Protein AF-A0A2V9R5N3-F1 (afdb_monomer_lite)

Radius of gyration: 13.92 Å; chains: 1; bounding box: 32×41×29 Å

Secondary structure (DSSP, 8-state):
---BTTB----EE-HHHHHHHHHHT--HHHHHHHHHHHHTT--SEE-STTEEEEEEPPTT--GGG-EEEEEEEETTTEEEEEEEEETTTTS---GGGS-----

Structure (mmCIF, N/CA/C/O backbone):
data_AF-A0A2V9R5N3-F1
#
_entry.id   AF-A0A2V9R5N3-F1
#
loop_
_atom_site.group_PDB
_atom_site.id
_atom_site.type_symbol
_atom_site.label_atom_id
_atom_site.label_alt_id
_atom_site.label_comp_id
_atom_site.label_asym_id
_atom_site.label_entity_id
_atom_site.label_seq_id
_atom_site.pdbx_PDB_ins_code
_atom_site.Cartn_x
_atom_site.Cartn_y
_atom_site.Cartn_z
_atom_site.occupancy
_atom_site.B_iso_or_equiv
_atom_site.auth_seq_id
_atom_site.auth_comp_id
_atom_site.auth_asym_id
_atom_site.auth_atom_id
_atom_site.pdbx_PDB_model_num
ATOM 1 N N . MET A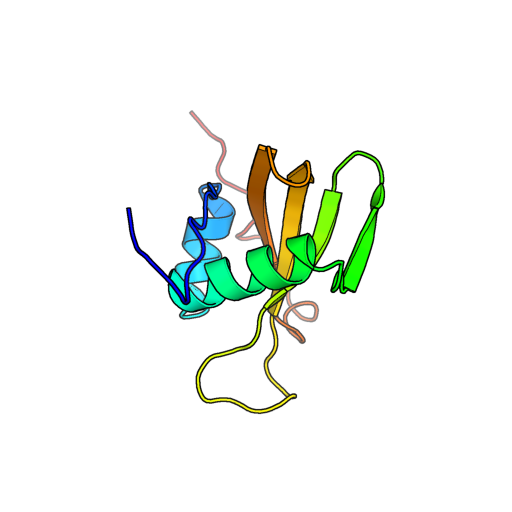 1 1 ? -10.547 1.628 -15.228 1.00 38.41 1 MET A N 1
ATOM 2 C CA . MET A 1 1 ? -10.345 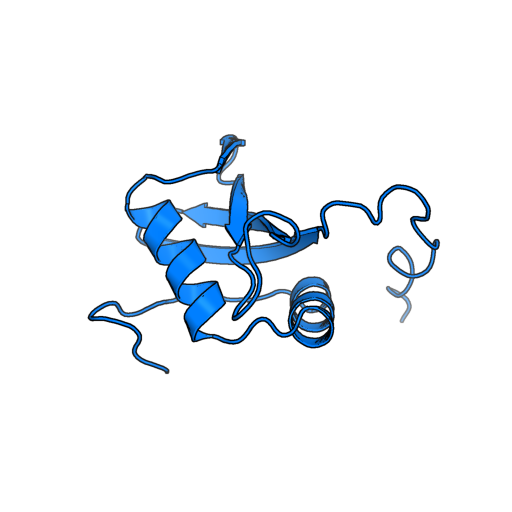0.210 -14.845 1.00 38.41 1 MET A CA 1
ATOM 3 C C . MET A 1 1 ? -9.145 -0.331 -15.612 1.00 38.41 1 MET A C 1
ATOM 5 O O . MET A 1 1 ? -9.117 -0.153 -16.821 1.00 38.41 1 MET A O 1
ATOM 9 N N . ARG A 1 2 ? -8.137 -0.922 -14.955 1.00 41.03 2 ARG A N 1
ATOM 10 C CA . ARG A 1 2 ? -6.949 -1.489 -15.629 1.00 41.03 2 ARG A CA 1
ATOM 11 C C . ARG A 1 2 ? -6.706 -2.916 -15.135 1.00 41.03 2 ARG A C 1
ATOM 13 O O . ARG A 1 2 ? -6.799 -3.178 -13.940 1.00 41.03 2 ARG A O 1
ATOM 20 N N . ARG A 1 3 ? -6.491 -3.837 -16.078 1.00 39.81 3 ARG A N 1
ATOM 21 C CA . ARG A 1 3 ? -6.360 -5.286 -15.866 1.00 39.81 3 ARG A CA 1
ATOM 22 C C . ARG A 1 3 ? -4.872 -5.611 -15.689 1.00 39.81 3 ARG A C 1
ATOM 24 O O . ARG A 1 3 ? -4.078 -5.250 -16.549 1.00 39.81 3 ARG A O 1
ATOM 31 N N . VAL A 1 4 ? -4.499 -6.276 -14.598 1.00 52.00 4 VAL A N 1
ATOM 32 C CA . VAL A 1 4 ? -3.144 -6.810 -14.369 1.00 52.00 4 VAL A CA 1
ATOM 33 C C . VAL A 1 4 ? -3.319 -8.293 -14.065 1.00 52.00 4 VAL A C 1
ATOM 35 O O . VAL A 1 4 ? -4.097 -8.627 -13.176 1.00 52.00 4 VAL A O 1
ATOM 38 N N . ALA A 1 5 ? -2.674 -9.161 -14.854 1.00 49.78 5 ALA A N 1
ATOM 39 C CA . ALA A 1 5 ? -2.574 -10.612 -14.637 1.00 49.78 5 ALA A CA 1
ATOM 40 C C . ALA A 1 5 ? -3.840 -11.278 -14.041 1.00 49.78 5 ALA A C 1
ATOM 42 O O . ALA A 1 5 ? -3.826 -11.780 -12.923 1.00 49.78 5 ALA A O 1
ATOM 43 N N . GLY A 1 6 ? -4.963 -11.238 -14.768 1.00 50.78 6 GLY A N 1
ATOM 44 C CA . GLY A 1 6 ? -6.166 -12.014 -14.423 1.00 50.78 6 GLY A CA 1
ATOM 45 C C . GLY A 1 6 ? -6.991 -11.534 -13.219 1.00 50.78 6 GLY A C 1
ATOM 46 O O . GLY A 1 6 ? -8.090 -12.044 -13.021 1.00 50.78 6 GLY A O 1
ATOM 47 N N . HIS A 1 7 ? -6.552 -10.523 -12.461 1.00 53.72 7 HIS A N 1
ATOM 48 C CA . HIS A 1 7 ? -7.288 -10.024 -11.296 1.00 53.72 7 HIS A CA 1
ATOM 49 C C . HIS A 1 7 ? -7.837 -8.607 -11.505 1.00 53.72 7 HIS A C 1
ATOM 51 O O . HIS A 1 7 ? -7.146 -7.689 -11.958 1.00 53.72 7 HIS A O 1
ATOM 57 N N . ARG A 1 8 ? -9.114 -8.406 -11.139 1.00 62.22 8 ARG A N 1
ATOM 58 C CA . ARG A 1 8 ? -9.675 -7.065 -10.936 1.00 62.22 8 ARG A CA 1
ATOM 59 C C . ARG A 1 8 ? -9.049 -6.492 -9.676 1.00 62.22 8 ARG A C 1
ATOM 61 O O . ARG A 1 8 ? -9.463 -6.791 -8.564 1.00 62.22 8 ARG A O 1
ATOM 68 N N . CYS A 1 9 ? -8.034 -5.676 -9.870 1.00 71.62 9 CYS A N 1
ATOM 69 C CA . CYS A 1 9 ? -7.365 -4.985 -8.793 1.00 71.62 9 CYS A CA 1
ATOM 70 C C . CYS A 1 9 ? -8.167 -3.726 -8.418 1.00 71.62 9 CYS A C 1
ATOM 72 O O . CYS A 1 9 ? -8.065 -2.684 -9.066 1.00 71.62 9 CYS A O 1
ATOM 74 N N . GLY A 1 10 ? -9.034 -3.854 -7.413 1.00 84.12 10 GLY A N 1
ATOM 75 C CA . GLY A 1 10 ? -9.776 -2.737 -6.836 1.00 84.12 10 GLY A CA 1
ATOM 76 C C . GLY A 1 10 ? -9.002 -2.121 -5.675 1.00 84.12 10 GLY A C 1
ATOM 77 O O . GLY A 1 10 ? -8.860 -2.750 -4.632 1.00 84.12 10 GLY A O 1
ATOM 78 N N . TYR A 1 11 ? -8.520 -0.889 -5.835 1.00 92.62 11 TYR A N 1
ATOM 79 C CA . TYR A 1 11 ? -7.971 -0.104 -4.730 1.00 92.62 11 TYR A CA 1
ATOM 80 C C . TYR A 1 11 ? -8.296 1.378 -4.890 1.00 92.62 11 TYR A C 1
ATOM 82 O O . TYR A 1 11 ? -8.527 1.871 -5.995 1.00 92.62 11 TYR A O 1
ATOM 90 N N . SER A 1 12 ? -8.250 2.102 -3.778 1.00 94.50 12 SER A N 1
ATOM 91 C CA . SER A 1 12 ? -8.206 3.562 -3.769 1.00 94.50 12 SER A CA 1
ATOM 92 C C . SER A 1 12 ? -6.909 4.057 -3.129 1.00 94.50 12 SER A C 1
ATOM 94 O O . SER A 1 12 ? -6.164 3.303 -2.500 1.00 94.50 12 SER A O 1
ATOM 96 N N . ARG A 1 13 ? -6.602 5.338 -3.321 1.00 94.81 13 ARG A N 1
ATOM 97 C CA . ARG A 1 13 ? -5.407 5.994 -2.779 1.00 94.81 13 ARG A CA 1
ATOM 98 C C . ARG A 1 13 ? -5.825 7.306 -2.140 1.00 94.81 13 ARG A C 1
ATOM 100 O O . ARG A 1 13 ? -6.653 8.011 -2.711 1.00 94.81 13 ARG A O 1
ATOM 107 N N . THR A 1 14 ? -5.251 7.634 -0.993 1.00 95.75 14 THR A N 1
ATOM 108 C CA . THR A 1 14 ? -5.389 8.969 -0.402 1.00 95.75 14 THR A CA 1
ATOM 109 C C . THR A 1 14 ? -4.508 9.977 -1.149 1.00 95.75 14 THR A C 1
ATOM 111 O O . THR A 1 14 ? -3.561 9.598 -1.844 1.00 95.75 14 THR A O 1
ATOM 114 N N . SER A 1 15 ? -4.789 11.275 -1.003 1.00 92.81 15 SER A N 1
ATOM 115 C CA . SER A 1 15 ? -3.962 12.338 -1.600 1.00 92.81 15 SER A CA 1
ATOM 116 C C . SER A 1 15 ? -2.475 12.258 -1.185 1.00 92.81 15 SER A C 1
ATOM 118 O O . SER A 1 15 ? -1.619 12.280 -2.077 1.00 92.81 15 SER A O 1
ATOM 120 N N . PRO A 1 16 ? -2.126 12.040 0.106 1.00 90.56 16 PRO A N 1
ATOM 121 C CA . PRO A 1 16 ? -0.736 11.817 0.513 1.00 90.56 16 PRO A CA 1
ATOM 122 C C . PRO A 1 16 ? -0.077 10.653 -0.234 1.00 90.56 16 PRO A C 1
ATOM 124 O O . PRO A 1 16 ? 1.015 10.800 -0.785 1.00 90.56 16 PRO A O 1
ATOM 127 N N . PHE A 1 17 ? -0.772 9.519 -0.355 1.00 93.69 17 PHE A N 1
ATOM 128 C CA . PHE A 1 17 ? -0.229 8.373 -1.073 1.00 93.69 17 PHE A CA 1
ATOM 129 C C . PHE A 1 17 ? -0.067 8.629 -2.575 1.00 93.69 17 PHE A C 1
ATOM 131 O O . PHE A 1 17 ? 0.890 8.145 -3.173 1.00 93.69 17 PHE A O 1
ATOM 138 N N . ILE A 1 18 ? -0.966 9.392 -3.206 1.00 94.31 18 ILE A N 1
ATOM 139 C CA . ILE A 1 18 ? -0.836 9.761 -4.625 1.00 94.31 18 ILE A CA 1
ATOM 140 C C . ILE A 1 18 ? 0.454 10.557 -4.853 1.00 94.31 18 ILE A C 1
ATOM 142 O O . ILE A 1 18 ? 1.186 10.266 -5.801 1.00 94.31 18 ILE A O 1
ATOM 146 N N . ARG A 1 19 ? 0.767 11.524 -3.979 1.00 90.25 19 ARG A N 1
ATOM 147 C CA . ARG A 1 19 ? 2.015 12.302 -4.063 1.00 90.25 19 ARG A CA 1
ATOM 148 C C . ARG A 1 19 ? 3.241 11.407 -3.920 1.00 90.25 19 ARG A C 1
ATOM 150 O O . ARG A 1 19 ? 4.142 11.471 -4.758 1.00 90.25 19 ARG A O 1
ATOM 157 N N . PHE A 1 20 ? 3.232 10.527 -2.922 1.00 90.19 20 PHE A N 1
ATOM 158 C CA . PHE A 1 20 ? 4.283 9.532 -2.730 1.00 90.19 20 PHE A CA 1
ATOM 159 C C . PHE A 1 20 ? 4.454 8.633 -3.962 1.00 90.19 20 PHE A C 1
ATOM 161 O O . PHE A 1 20 ? 5.556 8.513 -4.489 1.00 90.19 20 PHE A O 1
ATOM 168 N N . ALA A 1 21 ? 3.369 8.042 -4.468 1.00 90.81 21 ALA A N 1
ATOM 169 C CA . ALA A 1 21 ? 3.402 7.122 -5.601 1.00 90.81 21 ALA A CA 1
ATOM 170 C C . ALA A 1 21 ? 3.971 7.786 -6.862 1.00 90.81 21 ALA A C 1
ATOM 172 O O . ALA A 1 21 ? 4.751 7.159 -7.578 1.00 90.81 21 ALA A O 1
ATOM 173 N N . ARG A 1 22 ? 3.649 9.066 -7.101 1.00 89.50 22 ARG A N 1
ATOM 174 C CA . ARG A 1 22 ? 4.231 9.849 -8.202 1.00 89.50 22 ARG A CA 1
ATOM 175 C C . ARG A 1 22 ? 5.741 10.025 -8.036 1.00 89.50 22 ARG A C 1
ATOM 177 O O . ARG A 1 22 ? 6.471 9.711 -8.970 1.00 89.50 22 ARG A O 1
ATOM 184 N N . LYS A 1 23 ? 6.214 10.459 -6.860 1.00 86.06 23 LYS A N 1
ATOM 185 C CA . LYS A 1 23 ? 7.656 10.619 -6.572 1.00 86.06 23 LYS A CA 1
ATOM 186 C C . LYS A 1 23 ? 8.415 9.288 -6.658 1.00 86.06 23 LYS A C 1
ATOM 188 O O . LYS A 1 23 ? 9.532 9.230 -7.159 1.00 86.06 23 LYS A O 1
ATOM 193 N N . ALA A 1 24 ? 7.786 8.210 -6.199 1.00 85.62 24 ALA A N 1
ATOM 194 C CA . ALA A 1 24 ? 8.356 6.869 -6.163 1.00 85.62 24 ALA A CA 1
ATOM 195 C C . ALA A 1 24 ? 8.292 6.123 -7.513 1.00 85.62 24 ALA A C 1
ATOM 197 O O . ALA A 1 24 ? 8.859 5.033 -7.627 1.00 85.62 24 ALA A O 1
ATOM 198 N N . GLY A 1 25 ? 7.615 6.678 -8.528 1.00 87.94 25 GLY A N 1
ATOM 199 C CA . GLY A 1 25 ? 7.418 6.026 -9.826 1.00 87.94 25 GLY A CA 1
ATOM 200 C C . GLY A 1 25 ? 6.548 4.765 -9.748 1.00 87.94 25 GLY A C 1
ATOM 201 O O . GLY A 1 25 ? 6.763 3.815 -10.499 1.00 87.94 25 GLY A O 1
ATOM 202 N N . LEU A 1 26 ? 5.595 4.720 -8.812 1.00 88.88 26 LEU A N 1
ATOM 203 C CA . LEU A 1 26 ? 4.715 3.572 -8.594 1.00 88.88 26 LEU A CA 1
ATOM 204 C C . LEU A 1 26 ? 3.473 3.670 -9.481 1.00 88.88 26 LEU A C 1
ATOM 206 O O . LEU A 1 26 ? 2.535 4.416 -9.194 1.00 88.88 26 LEU A O 1
ATOM 210 N N . GLY A 1 27 ? 3.476 2.889 -10.559 1.00 89.56 27 GLY A N 1
ATOM 211 C CA . GLY A 1 27 ? 2.334 2.741 -11.453 1.00 89.56 27 GLY A CA 1
ATOM 212 C C . GLY A 1 27 ? 1.298 1.739 -10.943 1.00 89.56 27 GLY A C 1
ATOM 213 O O . GLY A 1 27 ? 1.559 0.932 -10.048 1.00 89.56 27 GLY A O 1
ATOM 214 N N . ASP A 1 28 ? 0.122 1.754 -11.571 1.00 89.94 28 ASP A N 1
ATOM 215 C CA . ASP A 1 28 ? -0.976 0.848 -11.222 1.00 89.94 28 ASP A CA 1
ATOM 216 C C . ASP A 1 28 ? -0.583 -0.647 -11.251 1.00 89.94 28 ASP A C 1
ATOM 218 O O . ASP A 1 28 ? -0.976 -1.348 -10.321 1.00 89.94 28 ASP A O 1
ATOM 222 N N . PRO A 1 29 ? 0.234 -1.163 -12.203 1.00 88.62 29 PRO A N 1
ATOM 223 C CA . PRO A 1 29 ? 0.663 -2.567 -12.179 1.00 88.62 29 PRO A CA 1
ATOM 224 C C . PRO A 1 29 ? 1.361 -2.969 -10.879 1.00 88.62 29 PRO A C 1
ATOM 226 O O . PRO A 1 29 ? 1.049 -4.001 -10.291 1.00 88.62 29 PRO A O 1
ATOM 229 N N . THR A 1 30 ? 2.247 -2.107 -10.389 1.00 89.94 30 THR A N 1
ATOM 230 C CA . THR A 1 30 ? 3.021 -2.325 -9.167 1.00 89.94 30 THR A CA 1
ATOM 231 C C . THR A 1 30 ? 2.149 -2.254 -7.915 1.00 89.94 30 THR A C 1
ATOM 233 O O . THR A 1 30 ? 2.303 -3.059 -6.997 1.00 89.94 30 THR A O 1
ATOM 236 N N . LEU A 1 31 ? 1.208 -1.308 -7.869 1.00 91.88 31 LEU A N 1
ATOM 237 C CA . LEU A 1 31 ? 0.253 -1.210 -6.763 1.00 91.88 31 LEU A CA 1
ATOM 238 C C . LEU A 1 31 ? -0.688 -2.417 -6.741 1.00 91.88 31 LEU A C 1
ATOM 240 O O . LEU A 1 31 ? -0.977 -2.958 -5.677 1.00 91.88 31 LEU A O 1
ATOM 244 N N . CYS A 1 32 ? -1.106 -2.887 -7.912 1.00 91.19 32 CYS A N 1
ATOM 245 C CA . CYS A 1 32 ? -1.933 -4.074 -8.025 1.00 91.19 32 CYS A CA 1
ATOM 246 C C . CYS A 1 32 ? -1.237 -5.346 -7.592 1.00 91.19 32 CYS A C 1
ATOM 248 O O . CYS A 1 32 ? -1.844 -6.159 -6.902 1.00 91.19 32 CYS A O 1
ATOM 250 N N . GLU A 1 33 ? 0.033 -5.503 -7.942 1.00 90.25 33 GLU A N 1
ATOM 251 C CA . GLU A 1 33 ? 0.833 -6.620 -7.460 1.00 90.25 33 GLU A CA 1
ATOM 252 C C . GLU A 1 33 ? 0.958 -6.602 -5.930 1.00 90.25 33 GLU A C 1
ATOM 254 O O . GLU A 1 33 ? 0.832 -7.643 -5.287 1.00 90.25 33 GLU A O 1
ATOM 259 N N . ALA A 1 34 ? 1.111 -5.421 -5.320 1.00 91.75 34 ALA A N 1
ATOM 260 C CA . ALA A 1 34 ? 1.133 -5.294 -3.864 1.00 91.75 34 ALA A CA 1
ATOM 261 C C . ALA A 1 34 ? -0.187 -5.750 -3.212 1.00 91.75 34 ALA A C 1
ATOM 263 O O . ALA A 1 34 ? -0.148 -6.452 -2.202 1.00 91.75 34 ALA A O 1
ATOM 264 N N . ILE A 1 35 ? -1.342 -5.418 -3.803 1.00 92.06 35 ILE A N 1
ATOM 265 C CA . ILE A 1 35 ? -2.645 -5.911 -3.327 1.00 92.06 35 ILE A CA 1
ATOM 266 C C . ILE A 1 35 ? -2.798 -7.413 -3.575 1.00 92.06 35 ILE A C 1
ATOM 268 O O . ILE A 1 35 ? -3.213 -8.137 -2.678 1.00 92.06 35 ILE A O 1
ATOM 272 N N . ALA A 1 36 ? -2.408 -7.912 -4.749 1.00 90.19 36 ALA A N 1
ATOM 273 C CA . ALA A 1 36 ? -2.459 -9.340 -5.059 1.00 90.19 36 ALA A CA 1
ATOM 274 C C . ALA A 1 36 ? -1.574 -10.172 -4.114 1.00 90.19 36 ALA A C 1
ATOM 276 O O . ALA A 1 36 ? -1.903 -11.310 -3.786 1.00 90.19 36 ALA A O 1
ATOM 277 N N . ASN A 1 37 ? -0.454 -9.616 -3.649 1.00 90.31 37 ASN A N 1
ATOM 278 C CA . ASN A 1 37 ? 0.360 -10.226 -2.602 1.00 90.31 37 ASN A CA 1
ATOM 279 C C . ASN A 1 37 ? -0.413 -10.314 -1.283 1.00 90.31 37 ASN A C 1
ATOM 281 O O . ASN A 1 37 ? -0.516 -11.406 -0.727 1.00 90.31 37 ASN A O 1
ATOM 285 N N . ALA A 1 38 ? -1.027 -9.219 -0.831 1.00 90.62 38 ALA A N 1
ATOM 286 C CA . ALA A 1 38 ? -1.845 -9.219 0.383 1.00 90.62 38 ALA A CA 1
ATOM 287 C C . ALA A 1 38 ? -3.032 -10.206 0.305 1.00 90.62 38 ALA A C 1
ATOM 289 O O . ALA A 1 38 ? -3.293 -10.936 1.260 1.00 90.62 38 ALA A O 1
ATOM 290 N N . GLU A 1 39 ? -3.707 -10.303 -0.844 1.00 89.50 39 GLU A N 1
ATOM 291 C CA . GLU A 1 39 ? -4.828 -11.238 -1.076 1.00 89.50 39 GLU A CA 1
ATOM 292 C C . GLU A 1 39 ? -4.403 -12.715 -1.030 1.00 89.50 39 GLU A C 1
ATOM 294 O O . GLU A 1 39 ? -5.170 -13.581 -0.589 1.00 89.50 39 GLU A O 1
ATOM 299 N N . ARG A 1 40 ? -3.149 -12.994 -1.407 1.00 89.44 40 ARG A N 1
ATOM 300 C CA . ARG A 1 40 ? -2.499 -14.308 -1.274 1.00 89.44 40 ARG A CA 1
ATOM 301 C C . ARG A 1 40 ? -1.926 -14.572 0.124 1.00 89.44 40 ARG A C 1
ATOM 303 O O . ARG A 1 40 ? -1.321 -15.616 0.332 1.00 89.44 40 ARG A O 1
ATOM 310 N N . GLY A 1 41 ? -2.096 -13.648 1.072 1.00 89.75 41 GLY A N 1
ATOM 311 C CA . GLY A 1 41 ? -1.538 -13.757 2.424 1.00 89.75 41 GLY A CA 1
ATOM 312 C C . GLY A 1 41 ? -0.049 -13.411 2.517 1.00 89.75 41 GLY A C 1
ATOM 313 O O . GLY A 1 41 ? 0.554 -13.588 3.570 1.00 89.75 41 GLY A O 1
ATOM 314 N N . LEU A 1 42 ? 0.553 -12.878 1.449 1.00 91.38 42 LEU A N 1
ATOM 315 C CA . LEU A 1 42 ? 1.946 -12.416 1.416 1.00 91.38 42 LEU A CA 1
ATOM 316 C C . LEU A 1 42 ? 2.056 -10.996 1.998 1.00 91.38 42 LEU A C 1
ATOM 318 O O . LEU A 1 42 ? 2.470 -10.047 1.320 1.00 91.38 42 LEU A O 1
ATOM 322 N N . ILE A 1 43 ? 1.633 -10.865 3.253 1.00 91.88 43 ILE A N 1
ATOM 323 C CA . ILE A 1 43 ? 1.603 -9.620 4.022 1.00 91.88 43 ILE A CA 1
ATOM 324 C C . ILE A 1 43 ? 2.953 -9.442 4.735 1.00 91.88 43 ILE A C 1
ATOM 326 O O . ILE A 1 43 ? 3.437 -10.367 5.378 1.00 91.88 43 ILE A O 1
ATOM 330 N N . ASP A 1 44 ? 3.575 -8.259 4.622 1.00 90.44 44 ASP A N 1
ATOM 331 C CA . ASP A 1 44 ? 4.871 -7.973 5.279 1.00 90.44 44 ASP A CA 1
ATOM 332 C C . ASP A 1 44 ? 4.694 -7.814 6.800 1.00 90.44 44 ASP A C 1
ATOM 334 O O . ASP A 1 44 ? 5.511 -8.314 7.567 1.00 90.44 44 ASP A O 1
ATOM 338 N N . ALA A 1 45 ? 3.621 -7.145 7.238 1.00 92.44 45 ALA A N 1
ATOM 339 C CA . ALA A 1 45 ? 3.140 -7.191 8.619 1.00 92.44 45 ALA A CA 1
ATOM 340 C C . ALA A 1 45 ? 1.644 -6.848 8.706 1.00 92.44 45 ALA A C 1
ATOM 342 O O . ALA A 1 45 ? 1.188 -5.906 8.055 1.00 92.44 45 ALA A O 1
ATOM 343 N N . ASP A 1 46 ? 0.900 -7.568 9.541 1.00 93.06 46 ASP A N 1
ATOM 344 C CA . ASP A 1 46 ? -0.441 -7.168 9.978 1.00 93.06 46 ASP A CA 1
ATOM 345 C C . ASP A 1 46 ? -0.305 -6.310 11.245 1.00 93.06 46 ASP A C 1
ATOM 347 O O . ASP A 1 46 ? 0.381 -6.699 12.189 1.00 93.06 46 ASP A O 1
ATOM 351 N N . LEU A 1 47 ? -0.888 -5.110 11.237 1.00 91.25 47 LEU A N 1
ATOM 352 C CA . LEU A 1 47 ? -0.834 -4.163 12.354 1.00 91.25 47 LEU A CA 1
ATOM 353 C C . LEU A 1 47 ? -2.125 -4.179 13.190 1.00 91.25 47 LEU A C 1
ATOM 355 O O . LEU A 1 47 ? -2.242 -3.396 14.132 1.00 91.25 47 LEU A O 1
ATOM 359 N N . GLY A 1 48 ? -3.084 -5.050 12.860 1.00 88.94 48 GLY A N 1
ATOM 360 C CA . GLY A 1 48 ? -4.392 -5.120 13.501 1.00 88.94 48 GLY A CA 1
ATOM 361 C C . GLY A 1 48 ? -5.385 -4.082 12.967 1.00 88.94 48 GLY A C 1
ATOM 362 O O . GLY A 1 48 ? -5.042 -3.165 12.219 1.00 88.94 48 GLY A O 1
ATOM 363 N N . GLY A 1 49 ? -6.667 -4.250 13.315 1.00 90.69 49 GLY A N 1
ATOM 364 C CA . GLY A 1 49 ? -7.730 -3.292 12.969 1.00 90.69 49 GLY A CA 1
ATOM 365 C C . GLY A 1 49 ? -7.988 -3.119 11.465 1.00 90.69 49 GLY A C 1
ATOM 366 O O . GLY A 1 49 ? -8.535 -2.100 11.050 1.00 90.69 49 GLY A O 1
ATOM 367 N N . GLY A 1 50 ? -7.577 -4.084 10.634 1.00 91.56 50 GLY A N 1
ATOM 368 C CA . GLY A 1 50 ? -7.659 -3.975 9.175 1.00 91.56 50 GLY A CA 1
ATOM 369 C C . GLY A 1 50 ? -6.575 -3.082 8.568 1.00 91.56 50 GLY A C 1
ATOM 370 O O . GLY A 1 50 ? -6.762 -2.557 7.472 1.00 91.56 50 GLY A O 1
ATOM 371 N N . VAL A 1 51 ? -5.453 -2.877 9.262 1.00 93.69 51 VAL A N 1
ATOM 372 C CA . VAL A 1 51 ? -4.299 -2.133 8.751 1.00 93.69 51 VAL A CA 1
ATOM 373 C C . VAL A 1 51 ? -3.154 -3.099 8.497 1.00 93.69 51 VAL A C 1
ATOM 375 O O . VAL A 1 51 ? -2.686 -3.775 9.407 1.00 93.69 51 VAL A O 1
ATOM 378 N N . ILE A 1 52 ? -2.642 -3.112 7.271 1.00 94.50 52 ILE A N 1
ATOM 379 C CA . ILE A 1 52 ? -1.456 -3.896 6.926 1.00 94.50 52 ILE A CA 1
ATOM 380 C C . ILE A 1 52 ? -0.309 -2.992 6.495 1.00 94.50 52 ILE A C 1
ATOM 382 O O . ILE A 1 52 ? -0.495 -1.919 5.911 1.00 94.50 52 ILE A O 1
ATOM 386 N N . LYS A 1 53 ? 0.905 -3.471 6.737 1.00 92.81 53 LYS A N 1
ATOM 387 C CA . LYS A 1 53 ? 2.123 -2.985 6.110 1.00 92.81 53 LYS A CA 1
ATOM 388 C C . LYS A 1 53 ? 2.454 -3.926 4.962 1.00 92.81 53 LYS A C 1
ATOM 390 O O . LYS A 1 53 ? 2.660 -5.117 5.172 1.00 92.81 53 LYS A O 1
ATOM 395 N N . GLN A 1 54 ? 2.521 -3.389 3.749 1.00 93.19 54 GLN A N 1
ATOM 396 C CA . GLN A 1 54 ? 2.808 -4.169 2.549 1.00 93.19 54 GLN A CA 1
ATOM 397 C C . GLN A 1 54 ? 4.087 -3.679 1.884 1.00 93.19 54 GLN A C 1
ATOM 399 O O . GLN A 1 54 ? 4.308 -2.475 1.717 1.00 93.19 54 GLN A O 1
ATOM 404 N N . ARG A 1 55 ? 4.928 -4.620 1.460 1.00 90.25 55 ARG A N 1
ATOM 405 C CA . ARG A 1 55 ? 6.098 -4.317 0.640 1.00 90.25 55 ARG A CA 1
ATOM 406 C C . ARG A 1 55 ? 5.678 -4.073 -0.808 1.00 90.25 55 ARG A C 1
ATOM 408 O O . ARG A 1 55 ? 4.934 -4.866 -1.380 1.00 90.25 55 ARG A O 1
ATOM 415 N N . ILE A 1 56 ? 6.210 -3.007 -1.401 1.00 89.94 56 ILE A N 1
ATOM 416 C CA . ILE A 1 56 ? 6.028 -2.667 -2.812 1.00 89.94 56 ILE A CA 1
ATOM 417 C C . ILE A 1 56 ? 7.386 -2.780 -3.509 1.00 89.94 56 ILE A C 1
ATOM 419 O O . ILE A 1 56 ? 8.359 -2.114 -3.129 1.00 89.94 56 ILE A O 1
ATOM 423 N N . ALA A 1 57 ? 7.465 -3.661 -4.505 1.00 81.06 57 ALA A N 1
ATOM 424 C CA . ALA A 1 57 ? 8.661 -3.829 -5.318 1.00 81.06 57 ALA A CA 1
ATOM 425 C C . ALA A 1 57 ? 8.890 -2.580 -6.179 1.00 81.06 57 ALA A C 1
ATOM 427 O O . ALA A 1 57 ? 7.950 -2.010 -6.728 1.00 81.06 57 ALA A O 1
ATOM 428 N N . ARG A 1 58 ? 10.146 -2.142 -6.291 1.00 73.75 58 ARG A N 1
ATOM 429 C CA . ARG A 1 58 ? 10.498 -1.031 -7.175 1.00 73.75 58 ARG A CA 1
ATOM 430 C C . ARG A 1 58 ? 10.714 -1.577 -8.591 1.00 73.75 58 ARG A C 1
ATOM 432 O O . ARG A 1 58 ? 11.541 -2.478 -8.741 1.00 73.75 58 ARG A O 1
ATOM 439 N N . PRO A 1 59 ? 10.043 -1.038 -9.623 1.00 66.00 59 PRO A N 1
ATOM 440 C CA . PRO A 1 59 ? 10.297 -1.441 -11.003 1.00 66.00 59 PRO A CA 1
ATOM 441 C C . PRO A 1 59 ? 11.770 -1.213 -11.380 1.00 66.00 59 PRO A C 1
ATOM 443 O O . PRO A 1 59 ? 12.321 -0.144 -11.113 1.00 66.00 59 PRO A O 1
ATOM 446 N N . GLY A 1 60 ? 12.426 -2.217 -11.971 1.00 66.38 60 GLY A N 1
ATOM 447 C CA . GLY A 1 60 ? 13.775 -2.085 -12.543 1.00 66.38 60 GLY A CA 1
ATOM 448 C C . GLY A 1 60 ? 14.938 -1.894 -11.553 1.00 66.38 60 GLY A C 1
ATOM 449 O O . GLY A 1 60 ? 16.041 -1.549 -11.974 1.00 66.38 60 GLY A O 1
ATOM 450 N N . LYS A 1 61 ? 14.743 -2.094 -10.241 1.00 57.56 61 LYS A N 1
ATOM 451 C CA . LYS A 1 61 ? 15.816 -2.005 -9.228 1.00 57.56 61 LYS A CA 1
ATOM 452 C C . LYS A 1 61 ? 15.755 -3.204 -8.274 1.00 57.56 61 LYS A C 1
ATOM 454 O O . LYS A 1 61 ? 14.678 -3.597 -7.840 1.00 57.56 61 LYS A O 1
ATOM 459 N N . GLY A 1 62 ? 16.920 -3.769 -7.936 1.00 56.84 62 GLY A N 1
ATOM 460 C CA . GLY A 1 62 ? 17.056 -4.922 -7.031 1.00 56.84 62 GLY A CA 1
ATOM 461 C C . GLY A 1 62 ? 16.615 -4.658 -5.578 1.00 56.84 62 GLY A C 1
ATOM 462 O O . GLY A 1 62 ? 16.032 -3.624 -5.252 1.00 56.84 62 GLY A O 1
ATOM 463 N N . LYS A 1 63 ? 16.931 -5.592 -4.663 1.00 52.97 63 LYS A N 1
ATOM 464 C CA . LYS A 1 63 ? 16.479 -5.614 -3.247 1.00 52.97 63 LYS A CA 1
ATOM 465 C C . LYS A 1 63 ? 16.700 -4.299 -2.462 1.00 52.97 63 LYS A C 1
ATOM 467 O O . LYS A 1 63 ? 16.011 -4.071 -1.466 1.00 52.97 63 LYS A O 1
ATOM 472 N N . SER A 1 64 ? 17.612 -3.437 -2.908 1.00 51.03 64 SER A N 1
ATOM 473 C CA . SER A 1 64 ? 18.091 -2.215 -2.245 1.00 51.03 64 SER A CA 1
ATOM 474 C C . SER A 1 64 ? 17.178 -0.978 -2.355 1.00 51.03 64 SER A C 1
ATOM 476 O O . SER A 1 64 ? 17.589 0.094 -1.927 1.00 51.03 64 SER A O 1
ATOM 478 N N . GLY A 1 65 ? 15.957 -1.083 -2.897 1.00 60.72 65 GLY A N 1
ATOM 479 C CA . GLY A 1 65 ? 15.079 0.082 -3.118 1.00 60.72 65 GLY A CA 1
ATOM 480 C C . GLY A 1 65 ? 13.584 -0.147 -2.893 1.00 60.72 65 GLY A C 1
ATOM 481 O O . GLY A 1 65 ? 12.782 0.588 -3.457 1.00 60.72 65 GLY A O 1
ATOM 482 N N . SER A 1 66 ? 13.1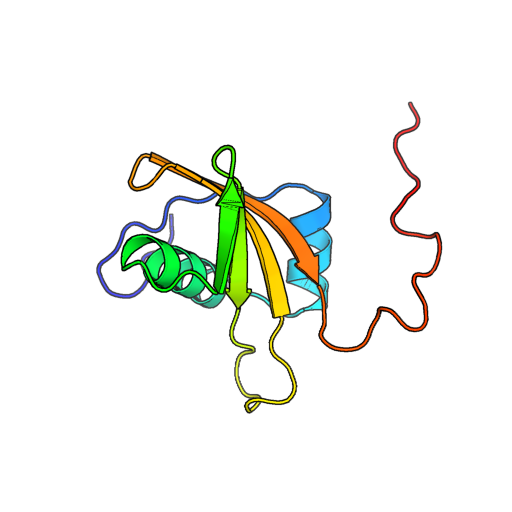88 -1.175 -2.134 1.00 70.81 66 SER A N 1
ATOM 483 C CA . SER A 1 66 ? 11.762 -1.462 -1.920 1.00 70.81 66 SER A CA 1
ATOM 484 C C . SER A 1 66 ? 11.088 -0.425 -1.026 1.00 70.81 66 SER A C 1
ATOM 486 O O . SER A 1 66 ? 11.630 -0.070 0.026 1.00 70.81 66 SER A O 1
ATOM 488 N N . PHE A 1 67 ? 9.871 -0.041 -1.396 1.00 87.06 67 PHE A N 1
ATOM 489 C CA . PHE A 1 67 ? 9.005 0.794 -0.575 1.00 87.06 67 PHE A CA 1
ATOM 490 C C . PHE A 1 67 ? 8.153 -0.069 0.357 1.00 87.06 67 PHE A C 1
ATOM 492 O O . PHE A 1 67 ? 7.936 -1.260 0.111 1.00 87.06 67 PHE A O 1
ATOM 499 N N . ARG A 1 68 ? 7.648 0.536 1.428 1.00 87.88 68 ARG A N 1
ATOM 500 C CA . ARG A 1 68 ? 6.561 -0.036 2.228 1.0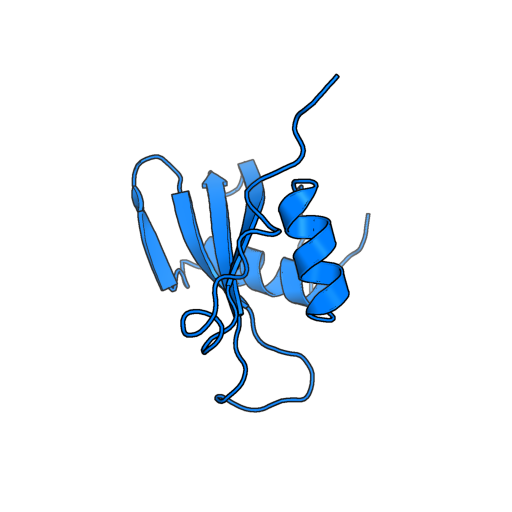0 87.88 68 ARG A CA 1
ATOM 501 C C . ARG A 1 68 ? 5.369 0.889 2.186 1.00 87.88 68 ARG A C 1
ATOM 503 O O . ARG A 1 68 ? 5.562 2.095 2.201 1.00 87.88 68 ARG A O 1
ATOM 510 N N . ALA A 1 69 ? 4.168 0.340 2.173 1.00 92.19 69 ALA A N 1
ATOM 511 C CA . ALA A 1 69 ? 2.947 1.117 2.290 1.00 92.19 69 ALA A CA 1
ATOM 512 C C . ALA A 1 69 ? 2.117 0.658 3.483 1.00 92.19 69 ALA A C 1
ATOM 514 O O . ALA A 1 69 ? 2.104 -0.528 3.808 1.00 92.19 69 ALA A O 1
ATOM 515 N N . MET A 1 70 ? 1.426 1.607 4.110 1.00 94.12 70 MET A N 1
ATOM 516 C CA . MET A 1 70 ? 0.298 1.318 4.990 1.00 94.12 70 MET A CA 1
ATOM 517 C C . MET A 1 70 ? -0.974 1.271 4.160 1.00 94.12 70 MET A C 1
ATOM 519 O O . MET A 1 70 ? -1.269 2.205 3.404 1.00 94.12 70 MET A O 1
ATOM 523 N N . ILE A 1 71 ? -1.711 0.178 4.309 1.00 94.69 71 ILE A N 1
ATOM 524 C CA . ILE A 1 71 ? -2.913 -0.106 3.539 1.00 94.69 71 ILE A CA 1
ATOM 525 C C . ILE A 1 71 ? -4.036 -0.434 4.516 1.00 94.69 71 ILE A C 1
ATOM 527 O O . ILE A 1 71 ? -3.885 -1.327 5.349 1.00 94.69 71 ILE A O 1
ATOM 531 N N . LEU A 1 72 ? -5.165 0.268 4.397 1.00 94.81 72 LEU A N 1
ATOM 532 C CA . LEU A 1 72 ? -6.416 -0.196 4.993 1.00 94.81 72 LEU A CA 1
ATOM 533 C C . LEU A 1 72 ? -6.930 -1.332 4.129 1.00 94.81 72 LEU A C 1
ATOM 535 O O . LEU A 1 72 ? -7.195 -1.145 2.937 1.00 94.81 72 LEU A O 1
ATOM 539 N N . TYR A 1 73 ? -7.025 -2.504 4.723 1.00 91.25 73 TYR A N 1
ATOM 540 C CA . TYR A 1 73 ? -7.203 -3.746 4.017 1.00 91.25 73 TYR A CA 1
ATOM 541 C C . TYR A 1 73 ? -8.305 -4.570 4.666 1.00 91.25 73 TYR A C 1
ATOM 543 O O . TYR A 1 73 ? -8.219 -4.993 5.816 1.00 91.25 73 TYR A O 1
ATOM 551 N N . LYS A 1 74 ? -9.346 -4.818 3.875 1.00 87.19 74 LYS A N 1
ATOM 552 C CA . LYS A 1 74 ? -10.349 -5.838 4.142 1.00 87.19 74 LYS A CA 1
ATOM 553 C C . LYS A 1 74 ? -10.343 -6.784 2.953 1.00 87.19 74 LYS A C 1
ATOM 555 O O . LYS A 1 74 ? -10.775 -6.400 1.862 1.00 87.19 74 LYS A O 1
ATOM 560 N N . ARG A 1 75 ? -9.845 -7.999 3.187 1.00 79.19 75 ARG A N 1
ATOM 561 C CA . ARG A 1 75 ? -9.683 -9.051 2.178 1.00 79.19 75 ARG A CA 1
ATOM 562 C C . ARG A 1 75 ? -10.926 -9.181 1.296 1.00 79.19 75 ARG A C 1
ATOM 564 O O . ARG A 1 75 ? -12.049 -9.150 1.809 1.00 79.19 75 ARG A O 1
ATOM 571 N N . ALA A 1 76 ? -10.721 -9.276 -0.017 1.00 77.44 76 ALA A N 1
ATOM 572 C CA . ALA A 1 76 ? -11.763 -9.381 -1.044 1.00 77.44 76 ALA A CA 1
ATOM 573 C C . ALA A 1 76 ? -12.812 -8.244 -1.077 1.00 77.44 76 ALA A C 1
ATOM 575 O O . ALA A 1 76 ? -13.735 -8.290 -1.887 1.00 77.44 76 ALA A O 1
ATOM 576 N N . THR A 1 77 ? -12.689 -7.217 -0.228 1.00 83.81 77 THR A N 1
ATOM 577 C CA . THR A 1 77 ? -13.670 -6.129 -0.114 1.00 83.81 77 THR A CA 1
ATOM 578 C C . THR A 1 77 ? -13.071 -4.796 -0.537 1.00 83.81 77 THR A C 1
ATOM 580 O O . THR A 1 77 ? -13.635 -4.095 -1.376 1.00 83.81 77 THR A O 1
ATOM 583 N N . ARG A 1 78 ? -11.951 -4.396 0.077 1.00 87.25 78 ARG A N 1
ATOM 584 C CA . ARG A 1 78 ? -11.395 -3.054 -0.098 1.00 87.25 78 ARG A CA 1
ATOM 585 C C . ARG A 1 78 ? -9.914 -3.010 0.248 1.00 87.25 78 ARG A C 1
ATOM 587 O O . ARG A 1 78 ? -9.502 -3.494 1.299 1.00 87.25 78 ARG A O 1
ATOM 594 N N . ALA A 1 79 ? -9.159 -2.311 -0.591 1.00 93.62 79 ALA A N 1
ATOM 595 C CA . ALA A 1 79 ? -7.802 -1.880 -0.299 1.00 93.62 79 ALA A CA 1
ATOM 596 C C . ALA A 1 79 ? -7.679 -0.362 -0.486 1.00 93.62 79 ALA A C 1
ATOM 598 O O . ALA A 1 79 ? -8.071 0.179 -1.523 1.00 93.62 79 ALA A O 1
ATOM 599 N N . VAL A 1 80 ? -7.131 0.335 0.509 1.00 95.75 80 VAL A N 1
ATOM 600 C CA . VAL A 1 80 ? -6.849 1.774 0.434 1.00 95.75 80 VAL A CA 1
ATOM 601 C C . VAL A 1 80 ? -5.408 2.027 0.822 1.00 95.75 80 VAL A C 1
ATOM 603 O O . VAL A 1 80 ? -5.030 1.819 1.970 1.00 95.75 80 VAL A O 1
ATOM 606 N N . PHE A 1 81 ? -4.608 2.521 -0.115 1.00 95.81 81 PHE A N 1
ATOM 607 C CA . PHE A 1 81 ? -3.260 2.977 0.200 1.00 95.81 81 PHE A CA 1
ATOM 608 C C . PHE A 1 81 ? -3.316 4.329 0.914 1.00 95.81 81 PHE A C 1
ATOM 610 O O . PHE A 1 81 ? -3.881 5.286 0.375 1.00 95.81 81 PHE A O 1
ATOM 617 N N . VAL A 1 82 ? -2.724 4.398 2.109 1.00 94.81 82 VAL A N 1
ATOM 618 C CA . VAL A 1 82 ? -2.776 5.587 2.975 1.00 94.81 82 VAL A CA 1
ATOM 619 C C . VAL A 1 82 ? -1.446 6.335 2.992 1.00 94.81 82 VAL A C 1
ATOM 621 O O . VAL A 1 82 ? -1.431 7.545 2.785 1.00 94.81 82 VAL A O 1
ATOM 624 N N . TYR A 1 83 ? -0.338 5.616 3.190 1.00 91.12 83 TYR A N 1
ATOM 625 C CA . TYR A 1 83 ? 1.012 6.181 3.297 1.00 91.12 83 TYR A CA 1
ATOM 626 C C . TYR A 1 83 ? 2.057 5.256 2.680 1.00 91.12 83 TYR A C 1
ATOM 628 O O . TYR A 1 83 ? 1.852 4.043 2.624 1.00 91.12 83 TYR A O 1
ATOM 636 N N . GLY A 1 84 ? 3.175 5.827 2.229 1.00 90.69 84 GLY A N 1
ATOM 637 C CA . GLY A 1 84 ? 4.315 5.107 1.670 1.00 90.69 84 GLY A CA 1
ATOM 638 C C . GLY A 1 84 ? 5.634 5.540 2.310 1.00 90.69 84 GLY A C 1
ATOM 639 O O . GLY A 1 84 ? 5.785 6.687 2.707 1.00 90.69 84 GLY A O 1
ATOM 640 N N . PHE A 1 85 ? 6.587 4.616 2.424 1.00 82.19 85 PHE A N 1
ATOM 641 C CA . PHE A 1 85 ? 7.879 4.811 3.080 1.00 82.19 85 PHE A CA 1
ATOM 642 C C . PHE A 1 85 ? 9.010 4.301 2.181 1.00 82.19 85 PHE A C 1
ATOM 644 O O . PHE A 1 85 ? 8.996 3.136 1.764 1.00 82.19 85 PHE A O 1
ATOM 651 N N . ALA A 1 86 ? 10.028 5.128 1.936 1.00 79.12 86 ALA A N 1
ATOM 652 C CA . ALA A 1 86 ? 11.288 4.689 1.342 1.00 79.12 86 ALA A CA 1
ATOM 653 C C . ALA A 1 86 ? 12.217 4.093 2.412 1.00 79.12 86 ALA A C 1
ATOM 655 O O . ALA A 1 86 ? 12.332 4.605 3.529 1.00 79.12 86 ALA A O 1
ATOM 656 N N . LYS A 1 87 ? 12.924 3.001 2.089 1.00 66.88 87 LYS A N 1
ATOM 657 C CA . LYS A 1 87 ? 13.930 2.403 2.981 1.00 66.88 87 LYS A CA 1
ATOM 658 C C . LYS A 1 87 ? 15.206 3.263 2.964 1.00 66.88 87 LYS A C 1
ATOM 660 O O . LYS A 1 87 ? 16.153 2.878 2.291 1.00 66.88 87 LYS A O 1
ATOM 665 N N . LYS A 1 88 ? 15.177 4.420 3.650 1.00 54.41 88 LYS A N 1
ATOM 666 C CA . LYS A 1 88 ? 16.299 5.238 4.193 1.00 54.41 88 LYS A CA 1
ATOM 667 C C . LYS A 1 88 ? 15.940 6.721 4.450 1.00 54.41 88 LYS A C 1
ATOM 669 O O . LYS A 1 88 ? 16.728 7.408 5.082 1.00 54.41 88 LYS A O 1
ATOM 674 N N . GLU A 1 89 ? 14.749 7.205 4.093 1.00 50.06 89 GLU A N 1
ATOM 675 C CA . GLU A 1 89 ? 14.322 8.608 4.329 1.00 50.06 89 GLU A CA 1
ATOM 676 C C . GLU A 1 89 ? 13.840 8.916 5.764 1.00 50.06 89 GLU A C 1
ATOM 678 O O . GLU A 1 89 ? 13.145 9.893 6.002 1.00 50.06 89 GLU A O 1
ATOM 683 N N . ARG A 1 90 ? 14.217 8.111 6.765 1.00 44.62 90 ARG A N 1
ATOM 684 C CA . ARG A 1 90 ? 14.001 8.471 8.182 1.00 44.62 90 ARG A CA 1
ATOM 685 C C . ARG A 1 90 ? 15.181 9.203 8.825 1.00 44.62 90 ARG A C 1
ATOM 687 O O . ARG A 1 90 ? 15.089 9.532 9.997 1.00 44.62 90 ARG A O 1
ATOM 694 N N . ALA A 1 91 ? 16.258 9.477 8.086 1.00 40.56 91 ALA A N 1
ATOM 695 C CA . ALA A 1 91 ? 17.322 10.354 8.584 1.00 40.56 91 ALA A CA 1
ATOM 696 C C . ALA A 1 91 ? 16.994 11.851 8.419 1.00 40.56 91 ALA A C 1
ATOM 698 O O . ALA A 1 91 ? 17.595 12.666 9.097 1.00 40.56 91 ALA A O 1
ATOM 699 N N . ASN A 1 92 ? 16.028 12.208 7.565 1.00 35.78 92 ASN A N 1
ATOM 700 C CA . ASN A 1 92 ? 15.504 13.566 7.425 1.00 35.78 92 ASN A CA 1
ATOM 701 C C . ASN A 1 92 ? 14.014 13.466 7.090 1.00 35.78 92 ASN A C 1
ATOM 703 O O . ASN A 1 92 ? 13.628 13.510 5.926 1.00 35.78 92 ASN A O 1
ATOM 707 N N . ILE A 1 93 ? 13.169 13.295 8.109 1.00 40.41 93 ILE A N 1
ATOM 708 C CA . ILE A 1 93 ? 11.768 13.695 7.970 1.00 40.41 93 ILE A CA 1
ATOM 709 C C . ILE A 1 93 ? 11.824 15.220 7.877 1.00 40.41 93 ILE A C 1
ATOM 711 O O . ILE A 1 93 ? 11.866 15.901 8.898 1.00 40.41 93 ILE A O 1
ATOM 715 N N . THR A 1 94 ? 11.920 15.769 6.668 1.00 40.78 94 THR A N 1
ATO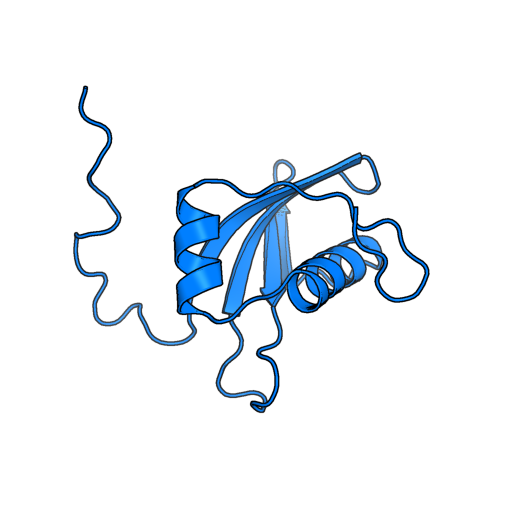M 716 C CA . THR A 1 94 ? 11.609 17.181 6.478 1.00 40.78 94 THR A CA 1
ATOM 717 C C . THR A 1 94 ? 10.167 17.360 6.941 1.00 40.78 94 THR A C 1
ATOM 719 O O . THR A 1 94 ? 9.276 16.620 6.527 1.00 40.78 94 THR A O 1
ATOM 722 N N . GLN A 1 95 ? 9.947 18.320 7.838 1.00 41.22 95 GLN A N 1
ATOM 723 C CA . GLN A 1 95 ? 8.655 18.720 8.420 1.00 41.22 95 GLN A CA 1
ATOM 724 C C . GLN A 1 95 ? 7.554 19.066 7.389 1.00 41.22 95 GLN A C 1
ATOM 726 O O . GLN A 1 95 ? 6.447 19.438 7.765 1.00 41.22 95 GLN A O 1
ATOM 731 N N . ASP A 1 96 ? 7.828 18.895 6.099 1.00 45.44 96 ASP A N 1
ATOM 732 C CA . ASP A 1 96 ? 7.017 19.311 4.961 1.00 45.44 96 ASP A CA 1
ATOM 733 C C . ASP A 1 96 ? 5.860 18.350 4.628 1.00 45.44 96 ASP A C 1
ATOM 735 O O . ASP A 1 96 ? 5.039 18.635 3.760 1.00 45.44 96 ASP A O 1
ATOM 739 N N . GLU A 1 97 ? 5.754 17.204 5.312 1.00 47.44 97 GLU A N 1
ATOM 740 C CA . GLU A 1 97 ? 4.637 16.258 5.126 1.00 47.44 97 GLU A CA 1
ATOM 741 C C . GLU A 1 97 ? 3.634 16.214 6.293 1.00 47.44 97 GLU A C 1
ATOM 743 O O . GLU A 1 97 ? 2.717 15.391 6.282 1.00 47.44 97 GLU A O 1
ATOM 748 N N . LEU A 1 98 ? 3.751 17.133 7.264 1.00 42.75 98 LEU A N 1
ATOM 749 C CA . LEU A 1 98 ? 2.769 17.314 8.346 1.00 42.75 98 LEU A CA 1
ATOM 750 C C . LEU A 1 98 ? 1.940 18.599 8.253 1.00 42.75 98 LEU A C 1
ATOM 752 O O . LEU A 1 98 ? 1.055 18.796 9.081 1.00 42.75 98 LEU A O 1
ATOM 756 N N . VAL A 1 99 ? 2.133 19.438 7.236 1.00 45.94 99 VAL A N 1
ATOM 757 C CA . VAL A 1 99 ? 1.304 20.636 7.060 1.00 45.94 99 VAL A CA 1
ATOM 758 C C . VAL A 1 99 ? 0.820 20.722 5.625 1.00 45.94 99 VAL A C 1
ATOM 760 O O . VAL A 1 99 ? 1.594 20.935 4.703 1.00 45.94 99 VAL A O 1
ATOM 763 N N . THR A 1 100 ? -0.478 20.497 5.431 1.00 40.62 100 THR A N 1
ATOM 764 C CA . THR A 1 100 ? -1.416 21.470 4.839 1.00 40.62 100 THR A CA 1
ATOM 765 C C . THR A 1 100 ? -2.800 20.820 4.876 1.00 40.62 100 THR A C 1
ATOM 767 O O . THR A 1 100 ? -3.305 20.291 3.887 1.00 40.62 100 THR A O 1
ATOM 770 N N . GLY A 1 101 ? -3.381 20.783 6.070 1.00 43.34 101 GLY A N 1
ATOM 771 C CA . GLY A 1 101 ? -4.793 21.093 6.207 1.00 43.34 101 GLY A CA 1
ATOM 772 C C . GLY A 1 101 ? -4.820 22.530 6.696 1.00 43.34 101 GLY A C 1
ATOM 773 O O . GLY A 1 101 ? -4.346 22.772 7.796 1.00 43.34 101 GLY A O 1
ATOM 774 N N . ASN A 1 102 ? -5.251 23.461 5.852 1.00 32.91 102 ASN A N 1
ATOM 775 C CA . ASN A 1 102 ? -5.715 24.781 6.257 1.00 32.91 102 ASN A CA 1
ATOM 776 C C . ASN A 1 102 ? -6.614 25.313 5.138 1.00 32.91 102 ASN A C 1
ATOM 778 O O . ASN A 1 102 ? -6.134 25.472 4.019 1.00 32.91 102 ASN A O 1
ATOM 782 N N . ALA A 1 103 ? -7.872 25.538 5.533 1.00 33.19 103 ALA A N 1
ATOM 783 C CA . ALA A 1 103 ? -8.955 26.289 4.893 1.00 33.19 103 ALA A CA 1
ATOM 784 C C . ALA A 1 103 ? -9.334 25.920 3.449 1.00 33.19 103 ALA A C 1
ATOM 786 O O . ALA A 1 103 ? -8.610 26.294 2.503 1.00 33.19 103 ALA A O 1
#

pLDDT: mean 76.66, std 20.24, range [32.91, 95.81]

Foldseek 3Di:
DDDADPDPQDAAEDPQVVVVCVVLVPDPNQVSVQVVCVLVVVFPDDPDPQWTKTWTDRPPDPPQWIKIFIWNHDHPPYIYTYHI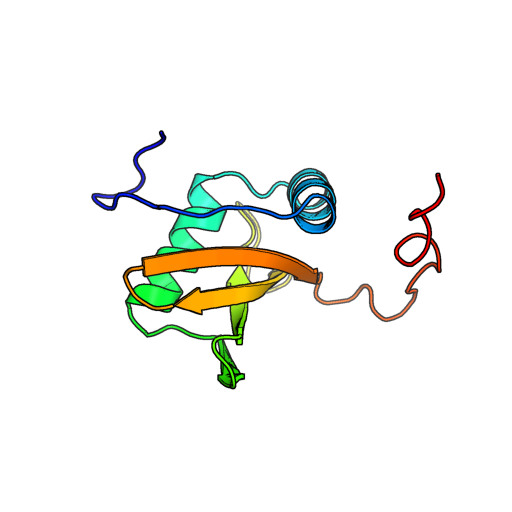GTVPCPVDPPPVSVDDPDD

Sequence (103 aa):
MRRVAGHRCGYSRTSPFIRFARKAGLGDPTLCEAIANAERGLIDADLGGGVIKQRIARPGKGKSGSFRAMILYKRATRAVFVYGFAKKERANITQDELVTGNA